Protein AF-W1J5Y5-F1 (afdb_monomer_lite)

Structure (mmCIF, N/CA/C/O backbone):
data_AF-W1J5Y5-F1
#
_entry.id   AF-W1J5Y5-F1
#
loop_
_atom_site.group_PDB
_atom_site.id
_atom_site.type_symbol
_atom_site.label_atom_id
_atom_site.label_alt_id
_atom_site.label_comp_id
_atom_site.label_asym_id
_atom_site.label_entity_id
_atom_site.label_seq_id
_atom_site.pdbx_PDB_ins_code
_atom_site.Cartn_x
_atom_site.Cartn_y
_atom_site.Cartn_z
_atom_site.occupancy
_atom_site.B_iso_or_equiv
_atom_site.auth_seq_id
_atom_site.auth_comp_id
_atom_site.auth_asym_id
_atom_site.auth_atom_id
_atom_site.pdbx_PDB_model_num
ATOM 1 N N . MET A 1 1 ? -7.166 25.741 19.696 1.00 85.56 1 MET A N 1
ATOM 2 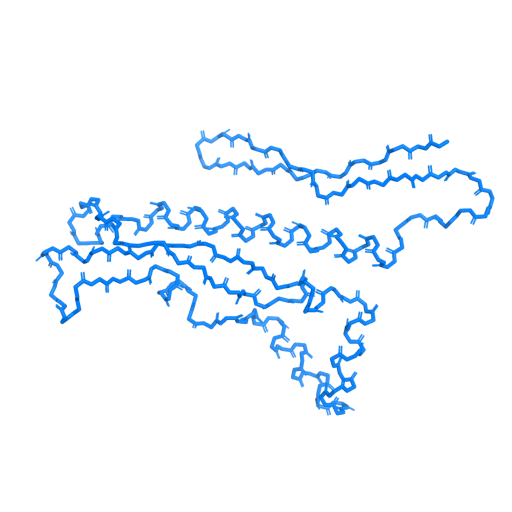C CA . MET A 1 1 ? -7.218 24.801 18.554 1.00 85.56 1 MET A CA 1
ATOM 3 C C . MET A 1 1 ? -5.822 24.662 17.962 1.00 85.56 1 MET A C 1
ATOM 5 O O . MET A 1 1 ? -5.170 25.674 17.741 1.00 85.56 1 MET A O 1
ATOM 9 N N . MET A 1 2 ? -5.352 23.436 17.762 1.00 91.44 2 MET A N 1
ATOM 10 C CA . MET A 1 2 ? -4.026 23.087 17.259 1.00 91.44 2 MET A CA 1
ATOM 11 C C . MET A 1 2 ? -4.173 22.228 16.004 1.00 91.44 2 MET A C 1
ATOM 13 O O . MET A 1 2 ? -4.952 21.276 15.982 1.00 91.44 2 MET A O 1
ATOM 17 N N . LYS A 1 3 ? -3.392 22.547 14.972 1.00 94.69 3 LYS A N 1
ATOM 18 C CA . LYS A 1 3 ? -3.324 21.765 13.739 1.00 94.69 3 LYS A CA 1
ATOM 19 C C . LYS A 1 3 ? -2.133 20.815 13.807 1.00 94.69 3 LYS A C 1
ATOM 21 O O . LYS A 1 3 ? -1.008 21.266 13.997 1.00 94.69 3 LYS A O 1
ATOM 26 N N . ILE A 1 4 ? -2.373 19.525 13.601 1.00 94.94 4 ILE A N 1
ATOM 27 C CA . ILE A 1 4 ? -1.329 18.499 13.504 1.00 94.94 4 ILE A CA 1
ATOM 28 C C . ILE A 1 4 ? -1.279 18.017 12.057 1.00 94.94 4 ILE A C 1
ATOM 30 O O . ILE A 1 4 ? -2.307 17.647 11.490 1.00 94.94 4 ILE A O 1
ATOM 34 N N . VAL A 1 5 ? -0.091 18.017 11.455 1.00 97.31 5 VAL A N 1
ATOM 35 C CA . VAL A 1 5 ? 0.129 17.528 10.090 1.00 97.31 5 VAL A CA 1
ATOM 36 C C . VAL A 1 5 ? 1.143 16.395 10.143 1.00 97.31 5 VAL A C 1
ATOM 38 O O . VAL A 1 5 ? 2.253 16.577 10.630 1.00 97.31 5 VAL A O 1
ATOM 41 N N . MET A 1 6 ? 0.748 15.228 9.650 1.00 97.50 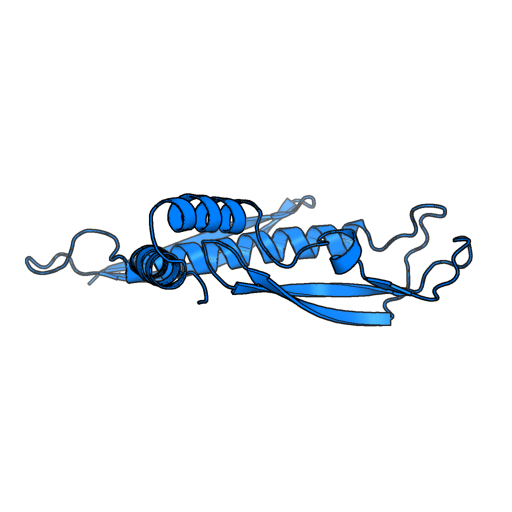6 MET A N 1
ATOM 42 C CA . MET A 1 6 ? 1.603 14.054 9.515 1.00 97.50 6 MET A CA 1
ATOM 43 C C . MET A 1 6 ? 1.990 13.914 8.053 1.00 97.50 6 MET A C 1
ATOM 45 O O . MET A 1 6 ? 1.119 13.883 7.180 1.00 97.50 6 MET A O 1
ATOM 49 N N . THR A 1 7 ? 3.288 13.822 7.786 1.00 97.38 7 THR A N 1
ATOM 50 C CA . THR A 1 7 ? 3.820 13.715 6.428 1.00 97.38 7 THR A CA 1
ATOM 51 C C . THR A 1 7 ? 4.759 12.529 6.300 1.00 97.38 7 THR A C 1
ATOM 53 O O . THR A 1 7 ? 5.535 12.275 7.220 1.00 97.38 7 THR A O 1
ATOM 56 N N . ALA A 1 8 ? 4.736 11.859 5.153 1.00 95.44 8 ALA A N 1
ATOM 57 C CA . ALA A 1 8 ? 5.783 10.928 4.759 1.00 95.44 8 ALA A CA 1
ATOM 58 C C . ALA A 1 8 ? 6.838 11.666 3.933 1.00 95.44 8 ALA A C 1
ATOM 60 O O . ALA A 1 8 ? 6.515 12.558 3.145 1.00 95.44 8 ALA A O 1
ATOM 61 N N . MET A 1 9 ? 8.096 11.280 4.122 1.00 95.75 9 MET A N 1
ATOM 62 C CA . MET A 1 9 ? 9.205 11.671 3.264 1.00 95.75 9 MET A CA 1
ATOM 63 C C . MET A 1 9 ? 9.690 10.419 2.539 1.00 95.75 9 MET A C 1
ATOM 65 O O . MET A 1 9 ? 10.170 9.482 3.173 1.00 95.75 9 MET A O 1
ATOM 69 N N . VAL A 1 10 ? 9.538 10.404 1.220 1.00 91.81 10 VAL A N 1
ATOM 70 C CA . VAL A 1 10 ? 10.031 9.344 0.341 1.00 91.81 10 VAL A CA 1
ATOM 71 C C . VAL A 1 10 ? 11.385 9.784 -0.189 1.00 91.81 10 VAL A C 1
ATOM 73 O O . VAL A 1 10 ? 11.483 10.836 -0.818 1.00 91.81 10 VAL A O 1
ATOM 76 N N . ILE A 1 11 ? 12.420 8.996 0.086 1.00 91.81 11 ILE A N 1
ATOM 77 C CA . ILE A 1 11 ? 13.778 9.213 -0.414 1.00 91.81 11 ILE A CA 1
ATOM 78 C C . ILE A 1 11 ? 14.006 8.190 -1.523 1.00 91.81 11 ILE A C 1
ATOM 80 O O . ILE A 1 11 ? 13.927 6.989 -1.275 1.00 91.81 11 ILE A O 1
ATOM 84 N N . HIS A 1 12 ? 14.233 8.672 -2.739 1.00 85.88 12 HIS A N 1
ATOM 85 C CA . HIS A 1 12 ? 14.491 7.843 -3.913 1.00 85.88 12 HIS A CA 1
ATOM 86 C C . HIS A 1 12 ? 15.991 7.539 -4.031 1.00 85.88 12 HIS A C 1
ATOM 88 O O . HIS A 1 12 ? 16.825 8.235 -3.448 1.00 85.88 12 HIS A O 1
ATOM 94 N N . ASP A 1 13 ? 16.347 6.508 -4.800 1.00 80.94 13 ASP A N 1
ATOM 95 C CA . ASP A 1 13 ? 17.742 6.051 -4.950 1.00 80.94 13 ASP A CA 1
ATOM 96 C C . ASP A 1 13 ? 18.664 7.101 -5.602 1.00 80.94 13 ASP A C 1
ATOM 98 O O . ASP A 1 13 ? 19.880 7.069 -5.422 1.00 80.94 13 ASP A O 1
ATOM 102 N N . ASP A 1 14 ? 18.096 8.055 -6.341 1.00 83.19 14 ASP A N 1
ATOM 103 C CA . ASP A 1 14 ? 18.801 9.197 -6.935 1.00 83.19 14 ASP A CA 1
ATOM 104 C C . ASP A 1 14 ? 19.028 10.357 -5.941 1.00 83.19 14 ASP A C 1
ATOM 106 O O . ASP A 1 14 ? 19.575 11.399 -6.308 1.00 83.19 14 ASP A O 1
ATOM 110 N N . GLY A 1 15 ? 18.613 10.183 -4.682 1.00 85.75 15 GLY A N 1
ATOM 111 C CA . GLY A 1 15 ? 18.672 11.194 -3.631 1.00 85.75 15 GLY A CA 1
ATOM 112 C C . GLY A 1 15 ? 17.554 12.235 -3.704 1.00 85.75 15 GLY A C 1
ATOM 113 O O . GLY A 1 15 ? 17.490 13.108 -2.834 1.00 85.75 15 GLY A O 1
ATOM 114 N N . PHE A 1 16 ? 16.658 12.161 -4.697 1.00 87.62 16 PHE A N 1
ATOM 115 C CA . PHE A 1 16 ? 15.476 13.010 -4.738 1.00 87.62 16 PHE A CA 1
ATOM 116 C C . PHE A 1 16 ? 14.567 12.673 -3.559 1.00 87.62 16 PHE A C 1
ATOM 118 O O . PHE A 1 16 ? 14.370 11.508 -3.207 1.00 87.62 16 PHE A O 1
ATOM 125 N N . THR A 1 17 ? 13.985 13.699 -2.944 1.00 92.31 17 THR A N 1
ATOM 126 C CA . THR A 1 17 ? 13.045 13.522 -1.841 1.00 92.31 17 THR A CA 1
ATOM 127 C C . THR A 1 17 ? 11.692 14.101 -2.204 1.00 92.31 17 THR A C 1
ATOM 129 O O . THR A 1 17 ? 11.573 15.191 -2.759 1.00 92.31 17 THR A O 1
ATOM 132 N N . THR A 1 18 ? 10.642 13.342 -1.915 1.00 91.50 18 THR A N 1
ATOM 133 C CA . THR A 1 18 ? 9.258 13.789 -2.067 1.00 91.50 18 THR A CA 1
ATOM 134 C C . THR A 1 18 ? 8.600 13.787 -0.701 1.00 91.50 18 THR A C 1
ATOM 136 O O . THR A 1 18 ? 8.693 12.805 0.030 1.00 91.50 18 THR A O 1
ATOM 139 N N . GLN A 1 19 ? 7.938 14.885 -0.348 1.00 94.50 19 GLN A N 1
ATOM 140 C CA . GLN A 1 19 ? 7.130 14.962 0.860 1.00 94.50 19 GLN A CA 1
ATOM 141 C C . GLN A 1 19 ? 5.655 14.943 0.483 1.00 94.50 19 GLN A C 1
ATOM 143 O O . GLN A 1 19 ? 5.218 15.665 -0.412 1.00 94.50 19 GLN A O 1
ATOM 148 N N . GLU A 1 20 ? 4.877 14.158 1.210 1.00 94.25 20 GLU A N 1
ATOM 149 C CA . GLU A 1 20 ? 3.434 14.076 1.031 1.00 94.25 20 GLU A CA 1
ATOM 150 C C . GLU A 1 20 ? 2.723 14.057 2.381 1.00 94.25 20 GLU A C 1
ATOM 152 O O . GLU A 1 20 ? 3.241 13.576 3.390 1.00 94.25 20 GLU A O 1
ATOM 157 N N . THR A 1 21 ? 1.528 14.638 2.420 1.00 96.75 21 THR A N 1
ATOM 158 C CA . THR A 1 21 ? 0.731 14.699 3.646 1.00 96.75 21 THR A CA 1
ATOM 159 C C . THR A 1 21 ? -0.116 13.445 3.770 1.00 96.75 21 THR A C 1
ATOM 161 O O . THR A 1 21 ? -1.018 13.230 2.967 1.00 96.75 21 THR A O 1
ATOM 164 N N . LEU A 1 22 ? 0.131 12.663 4.820 1.00 96.81 22 LEU A N 1
ATOM 165 C CA . LEU A 1 22 ? -0.664 11.482 5.142 1.00 96.81 22 LEU A CA 1
ATOM 166 C C . LEU A 1 22 ? -1.946 11.866 5.873 1.00 96.81 22 LEU A C 1
ATOM 168 O O . LEU A 1 22 ? -3.004 11.308 5.617 1.00 96.81 22 LEU A O 1
ATOM 172 N N . LEU A 1 23 ? -1.888 12.812 6.810 1.00 97.12 23 LEU A N 1
ATOM 173 C CA . LEU A 1 23 ? -3.064 13.185 7.590 1.00 97.12 23 LEU A CA 1
ATOM 174 C C . LEU A 1 23 ? -2.930 14.601 8.135 1.00 97.12 23 LEU A C 1
ATOM 176 O O . LEU A 1 23 ? -1.869 15.013 8.591 1.00 97.12 23 LEU A O 1
ATOM 180 N N . THR A 1 24 ? -4.031 15.346 8.110 1.00 96.94 24 THR A N 1
ATOM 181 C CA . THR A 1 24 ? -4.157 16.626 8.811 1.00 96.94 24 THR A CA 1
ATOM 182 C C . THR A 1 24 ? -5.288 16.517 9.816 1.00 96.94 24 THR A C 1
ATOM 184 O O . THR A 1 24 ? -6.406 16.158 9.443 1.00 96.94 24 THR A O 1
ATOM 187 N N . LEU A 1 25 ? -4.991 16.842 11.070 1.00 95.12 25 LEU A N 1
ATOM 188 C CA . LEU A 1 25 ? -5.925 16.820 12.187 1.00 95.12 25 LEU A CA 1
ATOM 189 C C . LEU A 1 25 ? -6.062 18.214 12.786 1.00 95.12 25 LEU A C 1
ATOM 191 O O . LEU A 1 25 ? -5.097 18.979 12.841 1.00 95.12 25 LEU A O 1
ATOM 195 N N . GLN A 1 26 ? -7.264 18.515 13.262 1.00 92.88 26 GLN A N 1
ATOM 196 C CA . GLN A 1 26 ? -7.533 19.650 14.134 1.00 92.88 26 GLN A CA 1
ATOM 197 C C . GLN A 1 26 ? -7.875 19.078 15.503 1.00 92.88 26 GLN A C 1
ATOM 199 O O . GLN A 1 26 ? -8.781 18.257 15.601 1.00 92.88 26 GLN A O 1
ATOM 204 N N . LYS A 1 27 ? -7.122 19.470 16.527 1.00 92.56 27 LYS A N 1
ATOM 205 C CA . LYS A 1 27 ? -7.291 19.007 17.908 1.00 92.56 27 LYS A CA 1
ATOM 206 C C . LYS A 1 27 ? -7.393 20.206 18.840 1.00 92.56 27 LYS A C 1
ATOM 208 O O . LYS A 1 27 ? -6.832 21.271 18.561 1.00 92.56 27 LYS A O 1
ATOM 213 N N . THR A 1 28 ? -8.088 20.065 19.955 1.00 90.44 28 THR A N 1
ATOM 214 C CA . THR A 1 28 ? -8.096 21.065 21.032 1.00 90.44 28 THR A CA 1
ATOM 215 C C . THR A 1 28 ? -7.440 20.479 22.284 1.00 90.44 28 THR A C 1
ATOM 217 O O . THR A 1 28 ? -7.094 19.303 22.326 1.00 90.44 28 THR A O 1
ATOM 220 N N . ALA A 1 29 ? -7.167 21.326 23.273 1.00 86.50 29 ALA A N 1
ATOM 221 C CA . ALA A 1 29 ? -6.718 20.895 24.600 1.00 86.50 29 ALA A CA 1
ATOM 222 C C . ALA A 1 29 ? -7.843 21.107 25.629 1.00 86.50 29 ALA A C 1
ATOM 224 O O . ALA A 1 29 ? -7.585 21.389 26.796 1.00 86.50 29 ALA A O 1
ATOM 225 N N . GLU A 1 30 ? -9.090 21.080 25.156 1.00 89.19 30 GLU A N 1
ATOM 226 C CA . GLU A 1 30 ? -10.277 21.260 25.984 1.00 89.19 30 GLU A CA 1
ATOM 227 C C . GLU A 1 30 ? -10.561 19.979 26.767 1.00 89.19 30 GLU A C 1
ATOM 229 O O . GLU A 1 30 ? -10.177 18.886 26.359 1.00 89.19 30 GLU A O 1
ATOM 234 N N . GLN A 1 31 ? -11.221 20.126 27.912 1.00 80.69 31 GLN A N 1
ATOM 235 C CA . GLN A 1 31 ? -11.369 19.055 28.896 1.00 80.69 31 GLN A CA 1
ATOM 236 C C . GLN A 1 31 ? -12.181 17.851 28.378 1.00 80.69 31 GLN A C 1
ATOM 238 O O . GLN A 1 31 ? -11.986 16.742 28.870 1.00 80.69 31 GLN A O 1
ATOM 243 N N . ASP A 1 32 ? -13.015 18.062 27.354 1.00 84.62 32 ASP A N 1
ATOM 244 C CA . ASP A 1 32 ? -13.852 17.035 26.718 1.00 84.62 32 ASP A CA 1
ATOM 245 C C . ASP A 1 32 ? -13.262 16.477 25.403 1.00 84.62 32 ASP A C 1
ATOM 247 O O . ASP A 1 32 ? -13.850 15.584 24.788 1.00 84.62 32 ASP A O 1
ATOM 251 N N . GLU A 1 33 ? -12.101 16.967 24.951 1.00 86.06 33 GLU A N 1
ATOM 252 C CA . GLU A 1 33 ? -11.447 16.461 23.739 1.00 86.06 33 GLU A CA 1
ATOM 253 C C . GLU A 1 33 ? -10.703 15.148 24.025 1.00 86.06 33 GLU A C 1
ATOM 255 O O . GLU A 1 33 ? -9.913 15.032 24.967 1.00 86.06 33 GLU A O 1
ATOM 260 N N . LEU A 1 34 ? -10.908 14.145 23.167 1.00 85.62 34 LEU A N 1
ATOM 261 C CA . LEU A 1 34 ? -10.210 12.865 23.275 1.00 85.62 34 LEU A CA 1
ATOM 262 C C . LEU A 1 34 ? -8.716 13.029 22.968 1.00 85.62 34 LEU A C 1
ATOM 264 O O . LEU A 1 34 ? -8.319 13.380 21.852 1.00 85.62 34 LEU A O 1
ATOM 268 N N . LEU A 1 35 ? -7.878 12.698 23.951 1.00 91.25 35 LEU A N 1
ATOM 269 C CA . LEU A 1 35 ? -6.429 12.717 23.801 1.00 91.25 35 LEU A CA 1
ATOM 270 C C . LEU A 1 35 ? -5.967 11.663 22.779 1.00 91.25 35 LEU A C 1
ATOM 272 O O . LEU A 1 35 ? -6.208 10.468 22.941 1.00 91.25 35 LEU A O 1
ATOM 276 N N . GLY A 1 36 ? -5.230 12.105 21.757 1.00 91.56 36 GLY A N 1
ATOM 277 C CA . GLY A 1 36 ? -4.612 11.230 20.757 1.00 91.56 36 GLY A CA 1
ATOM 278 C C . GLY A 1 36 ? -5.473 10.985 19.514 1.00 91.56 36 GLY A C 1
ATOM 279 O O . GLY A 1 36 ? -6.292 11.820 19.120 1.00 91.56 36 GLY A O 1
ATOM 280 N N . LEU A 1 37 ? -5.221 9.855 18.845 1.00 94.44 37 LEU A N 1
ATOM 281 C CA . LEU A 1 37 ? -5.941 9.448 17.639 1.00 94.44 37 LEU A CA 1
ATOM 282 C C . LEU A 1 37 ? -7.227 8.706 17.997 1.00 94.44 37 LEU A C 1
ATOM 284 O O . LEU A 1 37 ? -7.210 7.724 18.736 1.00 94.44 37 LEU A O 1
ATOM 288 N N . SER A 1 38 ? -8.330 9.113 17.381 1.00 94.12 38 SER A N 1
ATOM 289 C CA . SER A 1 38 ? -9.513 8.270 17.270 1.00 94.12 38 SER A CA 1
ATOM 290 C C . SER A 1 38 ? -9.245 7.099 16.327 1.00 94.12 38 SER A C 1
ATOM 292 O O . SER A 1 38 ? -8.389 7.153 15.440 1.00 94.12 38 SER A O 1
ATOM 294 N N . LEU A 1 39 ? -10.047 6.045 16.455 1.00 95.12 39 LEU A N 1
ATOM 295 C CA . LEU A 1 39 ? -9.942 4.875 15.589 1.00 95.12 39 LEU A CA 1
ATOM 296 C C . LEU A 1 39 ? -10.117 5.222 14.103 1.00 95.12 39 LEU A C 1
ATOM 298 O O . LEU A 1 39 ? -9.424 4.675 13.250 1.00 95.12 39 LEU A O 1
ATOM 302 N N . ASN A 1 40 ? -11.001 6.171 13.791 1.00 94.44 40 ASN A N 1
ATOM 303 C CA . ASN A 1 40 ? -11.199 6.647 12.425 1.00 94.44 40 ASN A CA 1
ATOM 304 C C . ASN A 1 40 ? -9.974 7.412 11.893 1.00 94.44 40 ASN A C 1
ATOM 306 O O . ASN A 1 40 ? -9.583 7.232 10.742 1.00 94.44 40 ASN A O 1
ATOM 310 N N . GLU A 1 41 ? -9.340 8.246 12.721 1.00 95.88 41 GLU A N 1
ATOM 311 C CA . GLU A 1 41 ? -8.108 8.945 12.336 1.00 95.88 41 GLU A CA 1
ATOM 312 C C . GLU A 1 41 ? -6.954 7.959 12.115 1.00 95.88 41 GLU A C 1
ATOM 314 O O . GLU A 1 41 ? -6.251 8.075 11.113 1.00 95.88 41 GLU A O 1
ATOM 319 N N . SER A 1 42 ? -6.813 6.943 12.974 1.00 96.00 42 SER A N 1
ATOM 320 C CA . SER A 1 42 ? -5.825 5.867 12.805 1.00 96.00 42 SER A CA 1
ATOM 321 C C . SER A 1 42 ? -6.043 5.078 11.514 1.00 96.00 42 SER A C 1
ATOM 323 O O . SER A 1 42 ? -5.095 4.838 10.771 1.00 96.00 42 SER A O 1
ATOM 325 N N . LYS A 1 43 ? -7.293 4.722 11.196 1.00 97.12 43 LYS A N 1
ATOM 326 C CA . LYS A 1 43 ? -7.655 4.048 9.939 1.00 97.12 43 LYS A CA 1
ATOM 327 C C . LYS A 1 43 ? -7.262 4.868 8.713 1.00 97.12 43 LYS A C 1
ATOM 329 O O . LYS A 1 43 ? -6.627 4.341 7.805 1.00 97.12 43 LYS A O 1
ATOM 334 N N . ARG A 1 44 ? -7.579 6.167 8.712 1.00 96.75 44 ARG A N 1
ATOM 335 C CA . ARG A 1 44 ? -7.194 7.087 7.629 1.00 96.75 44 ARG A CA 1
ATOM 336 C C . ARG A 1 44 ? -5.679 7.212 7.499 1.00 96.75 44 ARG A C 1
ATOM 338 O O . ARG A 1 44 ? -5.169 7.174 6.385 1.00 96.75 44 ARG A O 1
ATOM 345 N N . LEU A 1 45 ? -4.966 7.330 8.623 1.00 97.12 45 LEU A N 1
ATOM 346 C CA . LEU A 1 45 ? -3.506 7.399 8.631 1.00 97.12 45 LEU A CA 1
ATOM 347 C C . LEU A 1 45 ? -2.885 6.147 8.006 1.00 97.12 45 LEU A C 1
ATOM 349 O O . LEU A 1 45 ? -2.050 6.264 7.115 1.00 97.12 45 LEU A O 1
ATOM 353 N N . LEU A 1 46 ? -3.312 4.963 8.456 1.00 97.62 46 LEU A N 1
ATOM 354 C CA . LEU A 1 46 ? -2.806 3.682 7.962 1.00 97.62 46 LEU A CA 1
ATOM 355 C C . LEU A 1 46 ? -3.112 3.490 6.474 1.00 97.62 46 LEU A C 1
ATOM 357 O O . LEU A 1 46 ? -2.241 3.044 5.735 1.00 97.62 46 LEU A O 1
ATOM 361 N N . ASN A 1 47 ? -4.305 3.879 6.020 1.00 97.56 47 ASN A N 1
ATOM 362 C CA . ASN A 1 47 ? -4.673 3.799 4.609 1.00 97.56 47 ASN A CA 1
ATOM 363 C C . ASN A 1 47 ? -3.804 4.690 3.720 1.00 97.56 47 ASN A C 1
ATOM 365 O O . ASN A 1 47 ? -3.239 4.213 2.735 1.00 97.56 47 ASN A O 1
ATOM 369 N N . HIS A 1 48 ? -3.618 5.955 4.096 1.00 96.88 48 HIS A N 1
ATOM 370 C CA . HIS A 1 48 ? -2.768 6.858 3.326 1.00 96.88 48 HIS A CA 1
ATOM 371 C C . HIS A 1 48 ? -1.290 6.451 3.376 1.00 96.88 48 HIS A C 1
ATOM 373 O O . HIS A 1 48 ? -0.607 6.526 2.357 1.00 96.88 48 HIS A O 1
ATOM 379 N N . ALA A 1 49 ? -0.801 5.957 4.517 1.00 97.06 49 ALA A N 1
ATOM 380 C CA . ALA A 1 49 ? 0.548 5.405 4.613 1.00 97.06 49 ALA A CA 1
ATOM 381 C C . ALA A 1 49 ? 0.725 4.188 3.687 1.00 97.06 49 ALA A C 1
ATOM 383 O O . ALA A 1 49 ? 1.712 4.093 2.962 1.00 97.06 49 ALA A O 1
ATOM 384 N N . GLN A 1 50 ? -0.252 3.281 3.652 1.00 97.44 50 GLN A N 1
ATOM 385 C CA . GLN A 1 50 ? -0.208 2.111 2.780 1.00 97.44 50 GLN A CA 1
ATOM 386 C C . GLN A 1 50 ? -0.228 2.500 1.295 1.00 97.44 50 GLN A C 1
ATOM 388 O O . GLN A 1 50 ? 0.527 1.938 0.498 1.00 97.44 50 GLN A O 1
ATOM 393 N N . LEU A 1 51 ? -1.065 3.477 0.928 1.00 96.38 51 LEU A N 1
ATOM 394 C CA . LEU A 1 51 ? -1.123 4.044 -0.418 1.00 96.38 51 LEU A CA 1
ATOM 395 C C . LEU A 1 51 ? 0.243 4.598 -0.843 1.00 96.38 51 LEU A C 1
ATOM 397 O O . LEU A 1 51 ? 0.743 4.219 -1.901 1.00 96.38 51 LEU A O 1
ATOM 401 N N . SER A 1 52 ? 0.851 5.430 0.004 1.00 95.56 52 SER A N 1
ATOM 402 C CA . SER A 1 52 ? 2.175 6.029 -0.199 1.00 95.56 52 SER A CA 1
ATOM 403 C C . SER A 1 52 ? 3.261 4.999 -0.499 1.00 95.56 52 SER A C 1
ATOM 405 O O . SER A 1 52 ? 3.977 5.077 -1.506 1.00 95.56 52 SER A O 1
ATOM 407 N N . ILE A 1 53 ? 3.350 3.989 0.370 1.00 95.81 53 ILE A N 1
ATOM 408 C CA . ILE A 1 53 ? 4.378 2.953 0.306 1.00 95.81 53 ILE A CA 1
ATOM 409 C C . ILE A 1 53 ? 4.218 2.155 -0.985 1.00 95.81 53 ILE A C 1
ATOM 411 O O . ILE A 1 53 ? 5.177 2.001 -1.743 1.00 95.81 53 ILE A O 1
ATOM 415 N N . ILE A 1 54 ? 2.999 1.690 -1.274 1.00 96.31 54 ILE A N 1
ATOM 416 C CA . ILE A 1 54 ? 2.731 0.891 -2.471 1.00 96.31 54 ILE A CA 1
ATOM 417 C C . ILE A 1 54 ? 2.973 1.701 -3.741 1.00 96.31 54 ILE A C 1
ATOM 419 O O . ILE A 1 54 ? 3.559 1.170 -4.684 1.00 96.31 54 ILE A O 1
ATOM 423 N N . GLN A 1 55 ? 2.545 2.965 -3.800 1.00 93.94 55 GLN A N 1
ATOM 424 C CA . GLN A 1 55 ? 2.779 3.811 -4.972 1.00 93.94 55 GLN A CA 1
ATOM 425 C C . GLN A 1 55 ? 4.273 3.992 -5.234 1.00 93.94 55 GLN A C 1
ATOM 427 O O . GLN A 1 55 ? 4.714 3.792 -6.368 1.00 93.94 55 GLN A O 1
ATOM 432 N N . SER A 1 56 ? 5.048 4.272 -4.185 1.00 92.81 56 SER A N 1
ATOM 433 C CA . SER A 1 56 ? 6.501 4.432 -4.271 1.00 92.81 56 SER A CA 1
ATOM 434 C C . SER A 1 56 ? 7.186 3.148 -4.757 1.00 92.81 56 SER A C 1
ATOM 436 O O . SER A 1 56 ? 7.933 3.173 -5.736 1.00 92.81 56 SER A O 1
ATOM 438 N N . GLN A 1 57 ? 6.861 1.999 -4.151 1.00 94.31 57 GLN A N 1
ATOM 439 C CA . GLN A 1 57 ? 7.393 0.690 -4.556 1.00 94.31 57 GLN A CA 1
ATOM 440 C C . GLN A 1 57 ? 7.030 0.340 -6.001 1.00 94.31 57 GLN A C 1
ATOM 442 O O . GLN A 1 57 ? 7.867 -0.122 -6.776 1.00 94.31 57 GLN A O 1
ATOM 447 N N . THR A 1 58 ? 5.778 0.586 -6.380 1.00 95.19 58 THR A N 1
ATOM 448 C CA . THR A 1 58 ? 5.282 0.293 -7.724 1.00 95.19 58 THR A CA 1
ATOM 449 C C . THR A 1 58 ? 5.991 1.148 -8.762 1.00 95.19 58 THR A C 1
ATOM 451 O O . THR A 1 58 ? 6.424 0.628 -9.789 1.00 95.19 58 THR A O 1
ATOM 454 N N . GLN A 1 59 ? 6.136 2.450 -8.508 1.00 92.31 59 GLN A N 1
ATOM 455 C CA . GLN A 1 59 ? 6.841 3.356 -9.406 1.00 92.31 59 GLN A CA 1
ATOM 456 C C . GLN A 1 59 ? 8.292 2.910 -9.610 1.00 92.31 59 GLN A C 1
ATOM 458 O O . GLN A 1 59 ? 8.722 2.783 -10.760 1.00 92.31 59 GLN A O 1
ATOM 463 N N . ALA A 1 60 ? 9.007 2.606 -8.524 1.00 92.44 60 ALA A N 1
ATOM 464 C CA . ALA A 1 60 ? 10.377 2.104 -8.585 1.00 92.44 60 ALA A CA 1
ATOM 465 C C . ALA A 1 60 ? 10.464 0.803 -9.403 1.00 92.44 60 ALA A C 1
ATOM 467 O O . ALA A 1 60 ? 11.294 0.684 -10.309 1.00 92.44 60 ALA A O 1
ATOM 468 N N . TYR A 1 61 ? 9.552 -0.146 -9.171 1.00 94.69 61 TYR A N 1
ATOM 469 C CA . TYR A 1 61 ? 9.512 -1.399 -9.924 1.00 94.69 61 TYR A CA 1
ATOM 470 C C . TYR A 1 61 ? 9.258 -1.167 -11.422 1.00 94.69 61 TYR A C 1
ATOM 472 O O . TYR A 1 61 ? 9.990 -1.685 -12.266 1.00 94.69 61 TYR A O 1
ATOM 480 N N . MET A 1 62 ? 8.256 -0.351 -11.779 1.00 94.50 62 MET A N 1
ATOM 481 C CA . MET A 1 62 ? 7.923 -0.072 -13.183 1.00 94.50 62 MET A CA 1
ATOM 482 C C . MET A 1 62 ? 9.081 0.589 -13.940 1.00 94.50 62 MET A C 1
ATOM 484 O O . MET A 1 62 ? 9.249 0.347 -15.137 1.00 94.50 62 MET A O 1
ATOM 488 N N . GLN A 1 63 ? 9.857 1.443 -13.268 1.00 90.75 63 GLN A N 1
ATOM 489 C CA . GLN A 1 63 ? 11.004 2.121 -13.867 1.00 90.75 63 GLN A CA 1
ATOM 490 C C . GLN A 1 63 ? 12.183 1.165 -14.072 1.00 90.75 63 GLN A C 1
ATOM 492 O O . GLN A 1 63 ? 12.704 1.079 -15.186 1.00 90.75 63 GLN A O 1
ATOM 497 N N . THR A 1 64 ? 12.549 0.414 -13.032 1.00 91.81 64 THR A N 1
ATOM 498 C CA . THR A 1 64 ? 13.697 -0.511 -13.037 1.00 91.81 64 THR A CA 1
ATOM 499 C C . THR A 1 64 ? 13.497 -1.704 -13.973 1.00 91.81 64 THR A C 1
ATOM 501 O O . THR A 1 64 ? 14.448 -2.174 -14.587 1.00 91.81 64 THR A O 1
ATOM 504 N N . HIS A 1 65 ? 12.255 -2.157 -14.168 1.00 94.44 65 HIS A N 1
ATOM 505 C CA . HIS A 1 65 ? 11.944 -3.334 -14.987 1.00 94.44 65 HIS A CA 1
ATOM 506 C C . HIS A 1 65 ? 11.508 -2.987 -16.419 1.00 94.44 65 HIS A C 1
ATOM 508 O O . HIS A 1 65 ? 10.970 -3.833 -17.139 1.00 94.44 65 HIS A O 1
ATOM 514 N N . ARG A 1 66 ? 11.717 -1.748 -16.885 1.00 94.00 66 ARG A N 1
ATOM 515 C CA . ARG A 1 66 ? 11.311 -1.347 -18.245 1.00 94.00 66 ARG A CA 1
ATOM 516 C C . ARG A 1 66 ? 12.215 -1.922 -19.340 1.00 94.00 66 ARG A C 1
ATOM 518 O O . ARG A 1 66 ? 11.770 -2.106 -20.475 1.00 94.00 66 ARG A O 1
ATOM 525 N N . GLU A 1 67 ? 13.469 -2.206 -19.031 1.00 95.19 67 GLU A N 1
ATOM 526 C CA . GLU A 1 67 ? 14.433 -2.747 -19.990 1.00 95.19 67 GLU A CA 1
ATOM 527 C C . GLU A 1 67 ? 14.222 -4.243 -20.234 1.00 95.19 67 GLU A C 1
ATOM 529 O O . GLU A 1 67 ? 13.628 -4.956 -19.424 1.00 95.19 67 GLU A O 1
ATOM 534 N N . CYS A 1 68 ? 14.649 -4.722 -21.402 1.00 93.12 68 CYS A N 1
ATOM 535 C CA . CYS A 1 68 ? 14.681 -6.151 -21.678 1.00 93.12 68 CYS A CA 1
ATOM 536 C C . CYS A 1 68 ? 15.796 -6.810 -20.857 1.00 93.12 68 CYS A C 1
ATOM 538 O O . CYS A 1 68 ? 16.939 -6.370 -20.910 1.00 93.12 68 CYS A O 1
ATOM 540 N N . THR A 1 69 ? 15.498 -7.913 -20.177 1.00 91.12 69 THR A N 1
ATOM 541 C CA . THR A 1 69 ? 16.475 -8.653 -19.362 1.00 91.1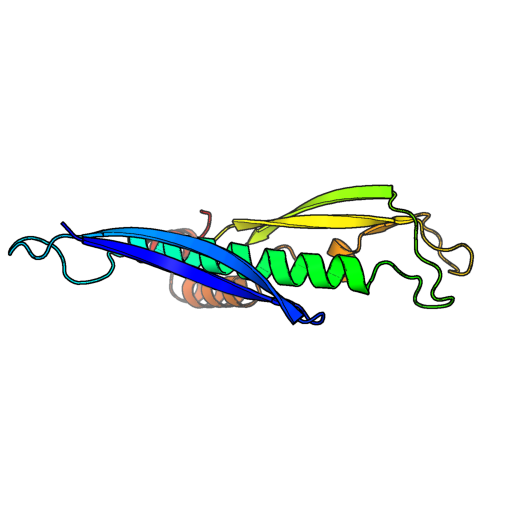2 69 THR A CA 1
ATOM 542 C C . THR A 1 69 ? 17.582 -9.332 -20.178 1.00 91.12 69 THR A C 1
ATOM 544 O O . THR A 1 69 ? 18.573 -9.760 -19.598 1.00 91.12 69 THR A O 1
ATOM 547 N N . HIS A 1 70 ? 17.433 -9.445 -21.505 1.00 91.56 70 HIS A N 1
ATOM 548 C CA . HIS A 1 70 ? 18.413 -10.101 -22.380 1.00 91.56 70 HIS A CA 1
ATOM 549 C C . HIS A 1 70 ? 19.358 -9.131 -23.088 1.00 91.56 70 HIS A C 1
ATOM 551 O O . HIS A 1 70 ? 20.549 -9.400 -23.195 1.00 91.56 70 HIS A O 1
ATOM 557 N N . CYS A 1 71 ? 18.826 -8.037 -23.638 1.00 93.94 71 CYS A N 1
ATOM 558 C CA . CYS A 1 71 ? 19.608 -7.088 -24.438 1.00 93.94 71 CYS A CA 1
ATOM 559 C C . CYS A 1 71 ? 19.663 -5.681 -23.837 1.00 93.94 71 CYS A C 1
ATOM 561 O O . CYS A 1 71 ? 20.232 -4.790 -24.462 1.00 93.94 71 CYS A O 1
ATOM 563 N N . HIS A 1 72 ? 19.025 -5.461 -22.682 1.00 94.00 72 HIS A N 1
ATOM 564 C CA . HIS A 1 72 ? 18.948 -4.179 -21.968 1.00 94.00 72 HIS A CA 1
ATOM 565 C C . HIS A 1 72 ? 18.344 -3.016 -22.771 1.00 94.00 72 HIS A C 1
ATOM 567 O O . HIS A 1 72 ? 18.306 -1.878 -22.315 1.00 94.00 72 HIS A O 1
ATOM 573 N N . GLN A 1 73 ? 17.780 -3.279 -23.955 1.00 94.38 73 GLN A N 1
ATOM 574 C CA . GLN A 1 73 ? 17.056 -2.255 -24.697 1.00 94.38 73 GLN A CA 1
ATOM 575 C C . GLN A 1 73 ? 15.763 -1.882 -23.972 1.00 94.38 73 GLN A C 1
ATOM 577 O O . GLN A 1 73 ? 14.995 -2.742 -23.522 1.00 94.38 73 GLN A O 1
ATOM 582 N N . ARG A 1 74 ? 15.492 -0.577 -23.904 1.00 94.94 74 ARG A N 1
ATOM 583 C CA . ARG A 1 74 ? 14.285 -0.037 -23.279 1.00 94.94 74 ARG A CA 1
ATOM 584 C C . ARG A 1 74 ? 13.039 -0.463 -24.055 1.00 94.94 74 ARG A C 1
ATOM 586 O O . ARG A 1 74 ? 12.886 -0.126 -25.229 1.00 94.94 74 ARG A O 1
ATOM 593 N N . ARG A 1 75 ? 12.117 -1.172 -23.395 1.00 95.62 75 ARG A N 1
ATOM 594 C CA . ARG A 1 75 ? 10.885 -1.656 -24.033 1.00 95.62 75 ARG A CA 1
ATOM 595 C C . ARG A 1 75 ? 9.858 -0.533 -24.200 1.00 95.62 75 ARG A C 1
ATOM 597 O O . ARG A 1 75 ? 9.719 0.364 -23.354 1.00 95.62 75 ARG A O 1
ATOM 604 N N . GLN A 1 76 ? 9.120 -0.600 -25.306 1.00 95.62 76 GLN A N 1
ATOM 605 C CA . GLN A 1 76 ? 8.021 0.316 -25.606 1.00 95.62 76 GLN A CA 1
ATOM 606 C C . GLN A 1 76 ? 6.809 0.006 -24.726 1.00 95.62 76 GLN A C 1
ATOM 608 O O . GLN A 1 76 ? 6.486 -1.160 -24.488 1.00 95.62 76 GLN A O 1
ATOM 613 N N . ILE A 1 77 ? 6.133 1.054 -24.255 1.00 96.94 77 ILE A N 1
ATOM 614 C CA . ILE A 1 77 ? 4.903 0.914 -23.470 1.00 96.94 77 ILE A CA 1
ATOM 615 C C . ILE A 1 77 ? 3.761 0.627 -24.444 1.00 96.94 77 ILE A C 1
ATOM 617 O O . ILE A 1 77 ? 3.556 1.371 -25.400 1.00 96.94 77 ILE A O 1
ATOM 621 N N . LYS A 1 78 ? 3.039 -0.467 -24.207 1.00 96.69 78 LYS A N 1
ATOM 622 C CA . LYS A 1 78 ? 1.837 -0.836 -24.954 1.00 96.69 78 LYS A CA 1
ATOM 623 C C . LYS A 1 78 ? 0.604 -0.155 -24.374 1.00 96.69 78 LYS A C 1
ATOM 625 O O . LYS A 1 78 ? -0.165 0.439 -25.119 1.00 96.69 78 LYS A O 1
ATOM 630 N N . ASP A 1 79 ? 0.415 -0.277 -23.065 1.00 96.81 79 ASP A N 1
ATOM 631 C CA . ASP A 1 79 ? -0.699 0.327 -22.343 1.00 96.81 79 ASP A CA 1
ATOM 632 C C . ASP A 1 79 ? -0.336 0.562 -20.867 1.00 96.81 79 ASP A C 1
ATOM 634 O O . ASP A 1 79 ? 0.707 0.117 -20.370 1.00 96.81 79 ASP A O 1
ATOM 638 N N . HIS A 1 80 ? -1.202 1.318 -20.196 1.00 95.62 80 HIS A N 1
ATOM 639 C CA . HIS A 1 80 ? -1.205 1.471 -18.749 1.00 95.62 80 HIS A CA 1
ATOM 640 C C . HIS A 1 80 ? -2.388 0.687 -18.192 1.00 95.62 80 HIS A C 1
ATOM 642 O O . HIS A 1 80 ? -3.474 0.683 -18.770 1.00 95.62 80 HIS A O 1
ATOM 648 N N . GLN A 1 81 ? -2.180 0.061 -17.044 1.00 93.50 81 GLN A N 1
ATOM 649 C CA . GLN A 1 81 ? -3.164 -0.776 -16.371 1.00 93.50 81 GLN A CA 1
ATOM 650 C C . GLN A 1 81 ? -3.269 -0.368 -14.904 1.00 93.50 81 GLN A C 1
ATOM 652 O O . GLN A 1 81 ? -2.286 0.070 -14.302 1.00 93.50 81 GLN A O 1
ATOM 657 N N . THR A 1 82 ? -4.449 -0.566 -14.327 1.00 95.06 82 THR A N 1
ATOM 658 C CA . THR A 1 82 ? -4.695 -0.363 -12.899 1.00 95.06 82 THR A CA 1
ATOM 659 C C . THR A 1 82 ? -5.269 -1.643 -12.307 1.00 95.06 82 THR A C 1
ATOM 661 O O . THR A 1 82 ? -6.195 -2.223 -12.873 1.00 95.06 82 THR A O 1
ATOM 664 N N . ARG A 1 83 ? -4.727 -2.088 -11.172 1.00 94.56 83 ARG A N 1
ATOM 665 C CA . ARG A 1 83 ? -5.255 -3.203 -10.369 1.00 94.56 83 ARG A CA 1
ATOM 666 C C . ARG A 1 83 ? -5.558 -2.709 -8.960 1.00 94.56 83 ARG A C 1
ATOM 668 O O . ARG A 1 83 ? -4.867 -1.829 -8.466 1.00 94.56 83 ARG A O 1
ATOM 675 N N . HIS A 1 84 ? -6.565 -3.285 -8.318 1.00 96.50 84 HIS A N 1
ATOM 676 C CA . HIS A 1 84 ? -6.841 -3.034 -6.906 1.00 96.50 84 HIS A CA 1
ATOM 677 C C . HIS A 1 84 ? -6.135 -4.098 -6.072 1.00 96.50 84 HIS A C 1
ATOM 679 O O . HIS A 1 84 ? -6.345 -5.291 -6.295 1.00 96.50 84 HIS A O 1
ATOM 685 N N . TYR A 1 85 ? -5.275 -3.662 -5.156 1.00 97.25 85 TYR A N 1
ATOM 686 C CA . TYR A 1 85 ? -4.540 -4.537 -4.257 1.00 97.25 85 TYR A CA 1
ATOM 687 C C . TYR A 1 85 ? -5.100 -4.429 -2.846 1.00 97.25 85 TYR A C 1
ATOM 689 O O . TYR A 1 85 ? -5.102 -3.359 -2.240 1.00 97.25 85 TYR A O 1
ATOM 697 N N . HIS A 1 86 ? -5.607 -5.546 -2.342 1.00 96.81 86 HIS A N 1
ATOM 698 C CA . HIS A 1 86 ? -6.309 -5.616 -1.072 1.00 96.81 86 HIS A CA 1
ATOM 699 C C . HIS A 1 86 ? -5.315 -5.853 0.061 1.00 96.81 86 HIS A C 1
ATOM 701 O O . HIS A 1 86 ? -4.570 -6.832 0.051 1.00 96.81 86 HIS A O 1
ATOM 707 N N . THR A 1 87 ? -5.312 -4.968 1.050 1.00 97.19 87 THR A N 1
ATOM 708 C CA . THR A 1 87 ? -4.420 -5.028 2.212 1.00 97.19 87 THR A CA 1
ATOM 709 C C . THR A 1 87 ? -5.227 -4.899 3.504 1.00 97.19 87 THR A C 1
ATOM 711 O O . THR A 1 87 ? -6.390 -4.492 3.480 1.00 97.19 87 THR A O 1
ATOM 714 N N . LEU A 1 88 ? -4.601 -5.180 4.653 1.00 96.31 88 LEU A N 1
ATOM 715 C CA . LEU A 1 88 ? -5.196 -4.868 5.961 1.00 96.31 88 LEU A CA 1
ATOM 716 C C . LEU A 1 88 ? -5.444 -3.366 6.149 1.00 96.31 88 LEU A C 1
ATOM 718 O O . LEU A 1 88 ? -6.245 -2.971 6.992 1.00 96.31 88 LEU A O 1
ATOM 722 N N . PHE A 1 89 ? -4.767 -2.534 5.361 1.00 97.25 89 PHE A N 1
ATOM 723 C CA . PHE A 1 89 ? -4.799 -1.089 5.478 1.00 97.25 89 PHE A CA 1
ATOM 724 C C . PHE A 1 89 ? -5.548 -0.414 4.318 1.00 97.25 89 PHE A C 1
ATOM 726 O O . PHE A 1 89 ? -5.446 0.793 4.155 1.00 97.25 89 PHE A O 1
ATOM 733 N N . GLY A 1 90 ? -6.338 -1.155 3.537 1.00 96.50 90 GLY A N 1
ATOM 734 C CA . GLY A 1 90 ? -7.164 -0.594 2.464 1.00 96.50 90 GLY A CA 1
ATOM 735 C C . GLY A 1 90 ? -7.016 -1.288 1.123 1.00 96.50 90 GLY A C 1
ATOM 736 O O . GLY A 1 90 ? -6.176 -2.179 0.943 1.00 96.50 90 GLY A O 1
ATOM 737 N N . VAL A 1 91 ? -7.852 -0.863 0.180 1.00 97.31 91 VAL A N 1
ATOM 738 C CA . VAL A 1 91 ? -7.836 -1.301 -1.217 1.00 97.31 91 VAL A CA 1
ATOM 739 C C . VAL A 1 91 ? -7.075 -0.274 -2.038 1.00 97.31 91 VAL A C 1
ATOM 741 O O . VAL A 1 91 ? -7.573 0.798 -2.372 1.00 97.31 91 VAL A O 1
ATOM 744 N N . ILE A 1 92 ? -5.837 -0.611 -2.378 1.00 97.19 92 ILE A N 1
ATOM 745 C CA . ILE A 1 92 ? -4.905 0.338 -2.971 1.00 97.19 92 ILE A CA 1
ATOM 746 C C . ILE A 1 92 ? -4.911 0.204 -4.499 1.00 97.19 92 ILE A C 1
ATOM 748 O O . ILE A 1 92 ? -4.612 -0.880 -5.013 1.00 97.19 92 ILE A O 1
ATOM 752 N N . PRO A 1 93 ? -5.227 1.270 -5.260 1.00 96.12 93 PRO A N 1
ATOM 753 C CA . PRO A 1 93 ? -5.109 1.250 -6.710 1.00 96.12 93 PRO A CA 1
ATOM 754 C C . PRO A 1 93 ? -3.633 1.307 -7.120 1.00 96.12 93 PRO A C 1
ATOM 756 O O . PRO A 1 93 ? -2.937 2.302 -6.911 1.00 96.12 93 PRO A O 1
ATOM 759 N N . ILE A 1 94 ? -3.165 0.239 -7.756 1.00 96.06 94 ILE A N 1
ATOM 760 C CA . ILE A 1 94 ? -1.803 0.093 -8.260 1.00 96.06 94 ILE A CA 1
ATOM 761 C C . ILE A 1 94 ? -1.797 0.340 -9.764 1.00 96.06 94 ILE A C 1
ATOM 763 O O . ILE A 1 94 ? -2.402 -0.414 -10.530 1.00 96.06 94 ILE A O 1
ATOM 767 N N . LYS A 1 95 ? -1.080 1.381 -10.191 1.00 94.69 95 LYS A N 1
ATOM 768 C CA . LYS A 1 95 ? -0.831 1.672 -11.607 1.00 94.69 95 LYS A CA 1
ATOM 769 C C . LYS A 1 95 ? 0.385 0.902 -12.087 1.00 94.69 95 LYS A C 1
ATOM 771 O O . LYS A 1 95 ? 1.403 0.873 -11.413 1.00 94.69 95 LYS A O 1
ATOM 776 N N . GLY A 1 96 ? 0.344 0.364 -13.292 1.00 95.19 96 GLY A N 1
ATOM 777 C CA . GLY A 1 96 ? 1.540 -0.219 -13.872 1.00 95.19 96 GLY A CA 1
ATOM 778 C C . GLY A 1 96 ? 1.499 -0.314 -15.376 1.00 95.19 96 GLY A C 1
ATOM 779 O O . GLY A 1 96 ? 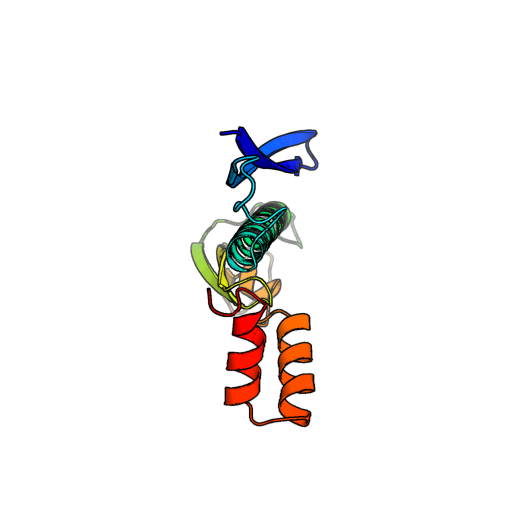0.576 0.171 -16.030 1.00 95.19 96 GLY A O 1
ATOM 780 N N . LEU A 1 97 ? 2.550 -0.917 -15.916 1.00 96.69 97 LEU A N 1
ATOM 781 C CA . LEU A 1 97 ? 2.843 -0.866 -17.338 1.00 96.69 97 LEU A CA 1
ATOM 782 C C . LEU A 1 97 ? 2.659 -2.229 -17.984 1.00 96.69 97 LEU A C 1
ATOM 784 O O . LEU A 1 97 ? 3.102 -3.254 -17.454 1.00 96.69 97 LEU A O 1
ATOM 788 N N . ARG A 1 98 ? 2.075 -2.219 -19.179 1.00 96.81 98 ARG A N 1
ATOM 789 C CA . ARG A 1 98 ? 2.233 -3.307 -20.131 1.00 96.81 98 ARG A CA 1
ATOM 790 C C . ARG A 1 98 ? 3.243 -2.891 -21.179 1.00 96.81 98 ARG A C 1
ATOM 792 O O . ARG A 1 98 ? 3.127 -1.829 -21.785 1.00 96.81 98 ARG A O 1
ATOM 799 N N . LEU A 1 99 ? 4.229 -3.740 -21.413 1.00 96.94 99 LEU A N 1
ATOM 800 C CA . LEU A 1 99 ? 5.321 -3.487 -22.340 1.00 96.94 99 LEU A CA 1
ATOM 801 C C . LEU A 1 99 ? 5.202 -4.409 -23.547 1.00 96.94 99 LEU A C 1
ATOM 803 O O . LEU A 1 99 ? 4.752 -5.551 -23.427 1.00 96.94 99 LEU A O 1
ATOM 807 N N . TYR A 1 100 ? 5.617 -3.933 -24.715 1.00 96.38 100 TYR A N 1
ATOM 808 C CA . TYR A 1 100 ? 5.912 -4.833 -25.824 1.00 96.38 100 TYR A CA 1
ATOM 809 C C . TYR A 1 100 ? 7.128 -5.690 -25.465 1.00 96.38 100 TYR A C 1
ATOM 811 O O . TYR A 1 100 ? 8.093 -5.190 -24.882 1.00 96.38 100 TYR A O 1
ATOM 819 N N . ARG A 1 101 ? 7.073 -6.984 -25.794 1.00 94.38 101 ARG A N 1
ATOM 820 C CA . ARG A 1 101 ? 8.239 -7.861 -25.638 1.00 94.38 101 ARG A CA 1
ATOM 821 C C . ARG A 1 101 ? 9.311 -7.468 -26.648 1.00 94.38 101 ARG A C 1
ATOM 823 O O . ARG A 1 101 ? 8.985 -7.023 -27.749 1.00 94.38 101 ARG A O 1
ATOM 830 N N . CYS A 1 102 ? 10.577 -7.596 -26.266 1.00 93.62 102 CYS A N 1
ATOM 831 C CA . CYS A 1 102 ? 11.670 -7.312 -27.188 1.00 93.62 102 CYS A CA 1
ATOM 832 C C . CYS A 1 102 ? 11.754 -8.391 -28.278 1.00 93.62 102 CYS A C 1
ATOM 834 O O . CYS A 1 102 ? 11.465 -9.556 -28.020 1.00 93.62 102 CYS A O 1
ATOM 836 N N . ASN A 1 103 ? 12.226 -8.034 -29.473 1.00 90.88 103 ASN A N 1
ATOM 837 C CA . ASN A 1 103 ? 12.431 -8.991 -30.568 1.00 90.88 103 ASN A CA 1
ATOM 838 C C . ASN A 1 103 ? 13.493 -10.060 -30.248 1.00 90.88 103 ASN A C 1
ATOM 840 O O . ASN A 1 103 ? 13.538 -11.090 -30.914 1.00 90.88 103 ASN A O 1
ATOM 844 N N . CYS A 1 104 ? 14.356 -9.824 -29.252 1.00 92.12 104 CYS A N 1
ATOM 845 C CA . CYS A 1 104 ? 15.324 -10.817 -28.783 1.00 92.12 104 CYS A CA 1
ATOM 846 C C . CYS A 1 104 ? 14.702 -11.880 -27.856 1.00 92.12 104 CYS A C 1
ATOM 848 O O . CYS A 1 104 ? 15.312 -12.926 -27.639 1.00 92.12 104 CYS A O 1
ATOM 850 N N . GLU A 1 105 ? 13.498 -11.642 -27.321 1.00 87.81 105 GLU A N 1
ATOM 851 C CA . GLU A 1 105 ? 12.777 -12.609 -26.496 1.00 87.81 105 GLU A CA 1
ATOM 852 C C . GLU A 1 105 ? 12.120 -13.662 -27.400 1.00 87.81 105 GLU A C 1
ATOM 854 O O . GLU A 1 105 ? 11.269 -13.346 -28.232 1.00 87.81 105 GLU A O 1
ATOM 859 N N . ARG A 1 106 ? 12.451 -14.944 -27.211 1.00 84.56 106 ARG A N 1
ATOM 860 C CA . ARG A 1 106 ? 11.681 -16.039 -27.823 1.00 84.56 106 ARG A CA 1
ATOM 861 C C . ARG A 1 106 ? 10.408 -16.265 -27.011 1.00 84.56 106 ARG A C 1
ATOM 863 O O . ARG A 1 106 ? 10.434 -16.964 -26.003 1.00 84.56 106 ARG A O 1
ATOM 870 N N . ASN A 1 107 ? 9.299 -15.652 -27.422 1.00 82.94 107 ASN A N 1
ATOM 871 C CA . ASN A 1 107 ? 8.017 -15.782 -26.730 1.00 82.94 107 ASN A CA 1
ATOM 872 C C . ASN A 1 107 ? 6.833 -15.790 -27.711 1.00 82.94 107 ASN A C 1
ATOM 874 O O . ASN A 1 107 ? 6.867 -15.124 -28.742 1.00 82.94 107 ASN A O 1
ATOM 878 N N . ASN A 1 108 ? 5.755 -16.491 -27.354 1.00 84.25 108 ASN A N 1
ATOM 879 C CA . ASN A 1 108 ? 4.539 -16.580 -28.172 1.00 84.25 108 ASN A CA 1
ATOM 880 C C . ASN A 1 108 ? 3.619 -15.353 -28.021 1.00 84.25 108 ASN A C 1
ATOM 882 O O . ASN A 1 108 ? 2.665 -15.188 -28.780 1.00 84.25 108 ASN A O 1
ATOM 886 N N . THR A 1 109 ? 3.875 -14.488 -27.036 1.00 91.25 109 THR A N 1
ATOM 887 C CA . THR A 1 109 ? 3.071 -13.286 -26.768 1.00 91.25 109 THR A CA 1
ATOM 888 C C . THR A 1 109 ? 3.781 -12.016 -27.229 1.00 91.25 109 THR A C 1
ATOM 890 O O . THR A 1 109 ? 4.988 -11.881 -27.085 1.00 91.25 109 THR A O 1
ATOM 893 N N . LYS A 1 110 ? 3.033 -11.028 -27.739 1.00 93.00 110 LYS A N 1
ATOM 894 C CA . LYS A 1 110 ? 3.609 -9.742 -28.192 1.00 93.00 110 LYS A CA 1
ATOM 895 C C . LYS A 1 110 ? 3.864 -8.731 -27.067 1.00 93.00 110 LYS A C 1
ATOM 897 O O . LYS A 1 110 ? 4.506 -7.709 -27.282 1.00 93.00 110 LYS A O 1
ATOM 902 N N . SER A 1 111 ? 3.293 -8.949 -25.884 1.00 95.06 111 SER A N 1
ATOM 903 C CA . SER A 1 111 ? 3.330 -7.973 -24.789 1.00 95.06 111 SER A CA 1
ATOM 904 C C . SER A 1 111 ? 3.200 -8.641 -23.433 1.00 95.06 111 SER A C 1
ATOM 906 O O . SER A 1 111 ? 2.555 -9.685 -23.329 1.00 95.06 111 SER A O 1
ATOM 908 N N . VAL A 1 112 ? 3.736 -7.987 -22.410 1.00 94.38 112 VAL A N 1
ATOM 909 C CA . VAL A 1 112 ? 3.821 -8.481 -21.041 1.00 94.38 112 VAL A CA 1
ATOM 910 C C . VAL A 1 112 ? 3.378 -7.415 -20.048 1.00 94.38 112 VAL A C 1
ATOM 912 O O . VAL A 1 112 ? 3.634 -6.232 -20.253 1.00 94.38 112 VAL A O 1
ATOM 915 N N . SER A 1 113 ? 2.666 -7.828 -19.004 1.00 95.00 113 SER A N 1
ATOM 916 C CA . SER A 1 113 ? 2.209 -6.954 -17.924 1.00 95.00 113 SER A CA 1
ATOM 917 C C . SER A 1 113 ? 3.199 -7.028 -16.766 1.00 95.00 113 SER A C 1
ATOM 919 O O . SER A 1 113 ? 3.297 -8.076 -16.131 1.00 95.00 113 SER A O 1
ATOM 921 N N . LEU A 1 114 ? 3.888 -5.922 -16.462 1.00 95.62 114 LEU A N 1
ATOM 922 C CA . LEU A 1 114 ? 4.839 -5.889 -15.346 1.00 95.62 114 LEU A CA 1
ATOM 923 C C . LEU A 1 114 ? 4.146 -6.103 -13.998 1.00 95.62 114 LEU A C 1
ATOM 925 O O . LEU A 1 114 ? 4.688 -6.784 -13.138 1.00 95.62 114 LEU A O 1
ATOM 929 N N . LEU A 1 115 ? 2.922 -5.585 -13.818 1.00 94.38 115 LEU A N 1
ATOM 930 C CA . LEU A 1 115 ? 2.165 -5.858 -12.590 1.00 94.38 115 LEU A CA 1
ATOM 931 C C . LEU A 1 115 ? 1.809 -7.330 -12.444 1.00 94.38 115 LEU A C 1
ATOM 933 O O . LEU A 1 115 ? 1.762 -7.813 -11.325 1.00 94.38 115 LEU A O 1
ATOM 937 N N . SER A 1 116 ? 1.485 -8.035 -13.527 1.00 92.88 116 SER A N 1
ATOM 938 C CA . SER A 1 116 ? 1.164 -9.462 -13.435 1.00 92.88 116 SER A CA 1
ATOM 939 C C . SER A 1 116 ? 2.397 -10.312 -13.141 1.00 92.88 116 SER A C 1
ATOM 941 O O . SER A 1 116 ? 2.261 -11.321 -12.461 1.00 92.88 116 SER A O 1
ATOM 943 N N . GLU A 1 117 ? 3.576 -9.905 -13.620 1.00 92.88 117 GLU A N 1
ATOM 944 C CA . GLU A 1 117 ? 4.842 -10.568 -13.283 1.00 92.88 117 GLU A CA 1
ATOM 945 C C . GLU A 1 117 ? 5.259 -10.300 -11.834 1.00 92.88 117 GLU A C 1
ATOM 947 O O . GLU A 1 117 ? 5.643 -11.225 -11.126 1.00 92.88 117 GLU A O 1
ATOM 952 N N . TRP A 1 118 ? 5.148 -9.050 -11.380 1.00 94.88 118 TRP A N 1
ATOM 953 C CA . TRP A 1 118 ? 5.541 -8.664 -10.026 1.00 94.88 118 TRP A CA 1
ATOM 954 C C . TRP A 1 118 ? 4.562 -9.140 -8.957 1.00 94.88 118 TRP A C 1
ATOM 956 O O . TRP A 1 118 ? 4.961 -9.591 -7.886 1.00 94.88 118 TRP A O 1
ATOM 966 N N . LEU A 1 119 ? 3.269 -9.012 -9.252 1.00 93.19 119 LEU A N 1
ATOM 967 C CA . LEU A 1 119 ? 2.189 -9.177 -8.299 1.00 93.19 119 LEU A CA 1
ATOM 968 C C . LEU A 1 119 ? 1.164 -10.186 -8.842 1.00 93.19 119 LEU A C 1
ATOM 970 O O . LEU A 1 119 ? 0.156 -9.800 -9.451 1.00 93.19 119 LEU A O 1
ATOM 974 N N . PRO A 1 120 ? 1.401 -11.494 -8.659 1.00 91.38 120 PRO A N 1
ATOM 975 C CA . PRO A 1 120 ? 0.521 -12.522 -9.204 1.00 91.38 120 PRO A CA 1
ATOM 976 C C . PRO A 1 120 ? -0.880 -12.476 -8.572 1.00 91.38 120 PRO A C 1
ATOM 978 O O . PRO A 1 120 ? -1.876 -12.555 -9.290 1.00 91.38 120 PRO A O 1
ATOM 981 N N . GLU A 1 121 ? -0.982 -12.244 -7.261 1.00 94.81 121 GLU A N 1
ATOM 982 C CA . GLU A 1 121 ? -2.255 -12.142 -6.532 1.00 94.81 121 GLU A CA 1
ATOM 983 C C . GLU A 1 121 ? -2.641 -10.683 -6.232 1.00 94.81 121 GLU A C 1
ATOM 985 O O . GLU A 1 121 ? -1.793 -9.848 -5.950 1.00 94.81 121 GLU A O 1
ATOM 990 N N . ASN A 1 122 ? -3.941 -10.366 -6.237 1.00 94.62 122 ASN A N 1
ATOM 991 C CA . ASN A 1 122 ? -4.453 -9.035 -5.864 1.00 94.62 122 ASN A CA 1
ATOM 992 C C . ASN A 1 122 ? -4.630 -8.844 -4.344 1.00 94.62 122 ASN A C 1
ATOM 994 O O . ASN A 1 122 ? -5.293 -7.896 -3.931 1.00 94.62 122 ASN A O 1
ATOM 998 N N . ILE A 1 123 ? -4.082 -9.728 -3.511 1.00 95.81 123 ILE A N 1
ATOM 999 C CA . ILE A 1 123 ? -4.276 -9.700 -2.060 1.00 95.81 123 ILE A CA 1
ATOM 1000 C C . ILE A 1 123 ? -2.942 -9.779 -1.325 1.00 95.81 123 ILE A C 1
ATOM 1002 O O . ILE A 1 123 ? -2.074 -10.579 -1.672 1.00 95.81 123 ILE A O 1
ATOM 1006 N N . HIS A 1 124 ? -2.786 -8.948 -0.297 1.00 96.00 124 HIS A N 1
ATOM 1007 C CA . HIS A 1 124 ? -1.617 -8.968 0.565 1.00 96.00 124 HIS A CA 1
ATOM 1008 C C . HIS A 1 124 ? -1.594 -10.257 1.398 1.00 96.00 124 HIS A C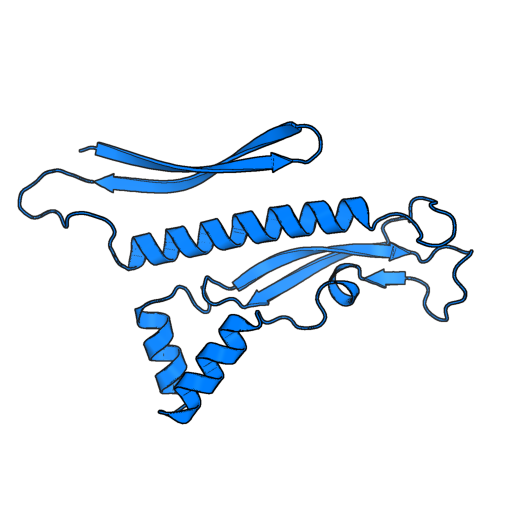 1
ATOM 1010 O O . HIS A 1 124 ? -2.617 -10.599 2.004 1.00 96.00 124 HIS A O 1
ATOM 1016 N N . PRO A 1 125 ? -0.445 -10.953 1.501 1.00 95.50 125 PRO A N 1
ATOM 1017 C CA . PRO A 1 125 ? -0.345 -12.203 2.255 1.00 95.50 125 PRO A CA 1
ATOM 1018 C C . PRO A 1 125 ? -0.818 -12.082 3.707 1.00 95.50 125 PRO A C 1
ATOM 1020 O O . PRO A 1 125 ? -1.454 -12.992 4.233 1.00 95.50 125 PRO A O 1
ATOM 1023 N N . GLU A 1 126 ? -0.563 -10.939 4.344 1.00 95.62 126 GLU A N 1
ATOM 1024 C CA . GLU A 1 126 ? -0.982 -10.697 5.727 1.00 95.62 126 GLU A CA 1
ATOM 1025 C C . GLU A 1 126 ? -2.504 -10.560 5.874 1.00 95.62 126 GLU A C 1
ATOM 1027 O O . GLU A 1 126 ? -3.067 -11.079 6.835 1.00 95.62 126 GLU A O 1
ATOM 1032 N N . LEU A 1 127 ? -3.190 -9.947 4.897 1.00 95.56 127 LEU A N 1
ATOM 1033 C CA . LEU A 1 127 ? -4.656 -9.899 4.889 1.00 95.56 127 LEU A CA 1
ATOM 1034 C C . LEU A 1 127 ? -5.223 -11.318 4.787 1.00 95.56 127 LEU A C 1
ATOM 1036 O O . LEU A 1 127 ? -6.031 -11.717 5.622 1.00 95.56 127 LEU A O 1
ATOM 1040 N N . LYS A 1 128 ? -4.711 -12.107 3.835 1.00 94.50 128 LYS A N 1
ATOM 1041 C CA . LYS A 1 128 ? -5.102 -13.510 3.633 1.00 94.50 128 LYS A CA 1
ATOM 1042 C C . LYS A 1 128 ? -4.896 -14.348 4.901 1.00 94.50 128 LYS A C 1
ATOM 1044 O O . LYS A 1 128 ? -5.761 -15.139 5.268 1.00 94.50 128 LYS A O 1
ATOM 1049 N N . TYR A 1 129 ? -3.769 -14.158 5.588 1.00 95.38 129 TYR A N 1
ATOM 1050 C CA . TYR A 1 129 ? -3.467 -14.852 6.840 1.00 95.38 129 TYR A CA 1
ATOM 1051 C C . TYR A 1 129 ? -4.418 -14.460 7.975 1.00 95.38 129 TYR A C 1
ATOM 1053 O O . TYR A 1 129 ? -4.952 -15.338 8.653 1.00 95.38 129 TYR A O 1
ATOM 1061 N N . ILE A 1 130 ? -4.648 -13.161 8.189 1.00 94.88 130 ILE A N 1
ATOM 1062 C CA . ILE A 1 130 ? -5.523 -12.684 9.265 1.00 94.88 130 ILE A CA 1
ATOM 1063 C C . ILE A 1 130 ? -6.971 -13.116 9.022 1.00 94.88 130 ILE A C 1
ATOM 1065 O O . ILE A 1 130 ? -7.599 -13.632 9.944 1.00 94.88 130 ILE A O 1
ATOM 1069 N N . GLU A 1 131 ? -7.480 -13.001 7.796 1.00 92.31 131 GLU A N 1
ATOM 1070 C CA . GLU A 1 131 ? -8.820 -13.486 7.457 1.00 92.31 131 GLU A CA 1
ATOM 1071 C C . GLU A 1 131 ? -8.953 -14.991 7.710 1.00 92.31 131 GLU A C 1
ATOM 1073 O O . GLU A 1 131 ? -9.899 -15.410 8.372 1.00 92.31 131 GLU A O 1
ATOM 1078 N N . ALA A 1 132 ? -7.985 -15.806 7.272 1.00 94.06 132 ALA A N 1
ATOM 1079 C CA . ALA A 1 132 ? -8.008 -17.251 7.503 1.00 94.06 132 ALA A CA 1
ATOM 1080 C C . ALA A 1 132 ? -7.944 -17.606 8.998 1.00 94.06 132 ALA A C 1
ATOM 1082 O O . ALA A 1 132 ? -8.694 -18.461 9.474 1.00 94.06 132 ALA A O 1
ATOM 1083 N N . LYS A 1 133 ? -7.075 -16.928 9.758 1.00 94.62 133 LYS A N 1
ATOM 1084 C CA . LYS A 1 133 ? -6.933 -17.142 11.201 1.00 94.62 133 LYS A CA 1
ATOM 1085 C C . LYS A 1 133 ? -8.242 -16.856 11.930 1.00 94.62 133 LYS A C 1
ATOM 1087 O O . LYS A 1 133 ? -8.682 -17.672 12.733 1.00 94.62 133 LYS A O 1
ATOM 1092 N N . TRP A 1 134 ? -8.872 -15.721 11.658 1.00 93.31 134 TRP A N 1
ATOM 1093 C CA . TRP A 1 134 ? -10.102 -15.331 12.344 1.00 93.31 134 TRP A CA 1
ATOM 1094 C C . TRP A 1 134 ? -11.313 -16.131 11.858 1.00 93.31 134 TRP A C 1
ATOM 1096 O O . TRP A 1 134 ? -12.125 -16.545 12.683 1.00 93.31 134 TRP A O 1
ATOM 1106 N N . ALA A 1 135 ? -11.371 -16.479 10.569 1.00 92.88 135 ALA A N 1
ATOM 1107 C CA . ALA A 1 135 ? -12.410 -17.351 10.023 1.00 92.88 135 ALA A CA 1
ATOM 1108 C C . ALA A 1 135 ? -12.359 -18.788 10.582 1.00 92.88 135 ALA A C 1
ATOM 1110 O O . ALA A 1 135 ? -13.352 -19.507 10.526 1.00 92.88 135 ALA A O 1
ATOM 1111 N N . SER A 1 136 ? -11.227 -19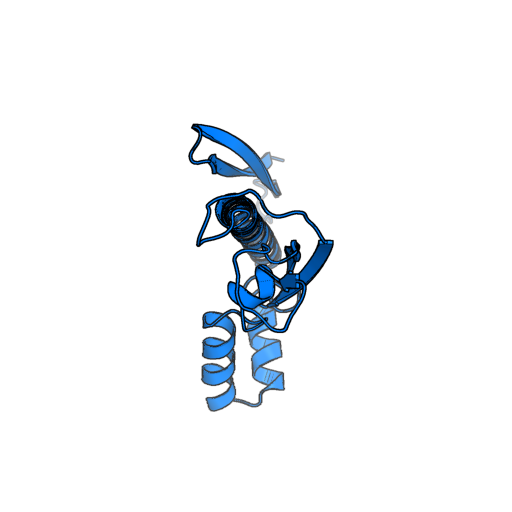.216 11.156 1.00 94.62 136 SER A N 1
ATOM 1112 C CA . SER A 1 136 ? -11.151 -20.483 11.901 1.00 94.62 136 SER A CA 1
ATOM 1113 C C . SER A 1 136 ? -11.825 -20.424 13.280 1.00 94.62 136 SER A C 1
ATOM 1115 O O . SER A 1 136 ? -12.167 -21.461 13.843 1.00 94.62 136 SER A O 1
ATOM 1117 N N . LEU A 1 137 ? -12.027 -19.217 13.822 1.00 94.69 137 LEU A N 1
ATOM 1118 C CA . LEU A 1 137 ? -12.610 -18.975 15.145 1.00 94.69 137 LEU A CA 1
ATOM 1119 C C . LEU A 1 137 ? -14.076 -18.532 15.072 1.00 94.69 137 LEU A C 1
ATOM 1121 O O . LEU A 1 137 ? -14.810 -18.663 16.050 1.00 94.69 137 LEU A O 1
ATOM 1125 N N . MET A 1 138 ? -14.506 -17.977 13.939 1.00 93.38 138 MET A N 1
ATOM 1126 C CA . MET A 1 138 ? -15.860 -17.472 13.735 1.00 93.38 138 MET A CA 1
ATOM 1127 C C . MET A 1 138 ? -16.251 -17.472 12.255 1.00 93.38 138 MET A C 1
ATOM 1129 O O . MET A 1 138 ? -15.407 -17.634 11.384 1.00 93.38 138 MET A O 1
ATOM 1133 N N . SER A 1 139 ? -17.534 -17.246 11.948 1.00 90.88 139 SER A N 1
ATOM 1134 C CA . SER A 1 139 ? -17.977 -17.150 10.548 1.00 90.88 139 SER A CA 1
ATOM 1135 C C . SER A 1 139 ? -17.211 -16.068 9.771 1.00 90.88 139 SER A C 1
ATOM 1137 O O . SER A 1 139 ? -16.804 -15.048 10.335 1.00 90.88 139 SER A O 1
ATOM 1139 N N . TYR A 1 140 ? -17.053 -16.269 8.461 1.00 86.12 140 TYR A N 1
ATOM 1140 C CA . TYR A 1 140 ? -16.331 -15.332 7.598 1.00 86.12 140 TYR A CA 1
ATOM 1141 C C . TYR A 1 140 ? -16.905 -13.908 7.659 1.00 86.12 140 TYR A C 1
ATOM 1143 O O . TYR A 1 140 ? -16.159 -12.954 7.857 1.00 86.12 140 TYR A O 1
ATOM 1151 N N . ASN A 1 141 ? -18.230 -13.756 7.579 1.00 87.12 141 ASN A N 1
ATOM 1152 C CA . ASN A 1 141 ? -18.864 -12.435 7.644 1.00 87.12 141 ASN A CA 1
ATOM 1153 C C . ASN A 1 141 ? -18.568 -11.735 8.977 1.00 87.12 141 ASN A C 1
ATOM 1155 O O . ASN A 1 141 ? -18.174 -10.573 8.982 1.00 87.12 141 ASN A O 1
ATOM 1159 N N . LEU A 1 142 ? -18.650 -12.469 10.094 1.00 91.06 142 LEU A N 1
ATOM 1160 C CA . LEU A 1 142 ? -18.322 -11.911 11.406 1.00 91.06 142 LEU A CA 1
ATOM 1161 C C . LEU A 1 142 ? -16.843 -11.512 11.508 1.00 91.06 142 LEU A C 1
ATOM 1163 O O . LEU A 1 142 ? -16.530 -10.491 12.113 1.00 91.06 142 LEU A O 1
ATOM 1167 N N . THR A 1 143 ? -15.941 -12.278 10.889 1.00 90.50 143 THR A N 1
ATOM 1168 C CA . THR A 1 143 ? -14.518 -11.922 10.790 1.00 90.50 143 THR A CA 1
ATOM 1169 C C . THR A 1 143 ? -14.337 -10.590 10.069 1.00 90.50 143 THR A C 1
ATOM 1171 O O . THR A 1 143 ? -13.685 -9.692 10.596 1.00 90.50 143 THR A O 1
ATOM 1174 N N . VAL A 1 144 ? -14.936 -10.439 8.885 1.00 87.88 144 VAL A N 1
ATOM 1175 C CA . VAL A 1 144 ? -14.825 -9.211 8.086 1.00 87.88 144 VAL A CA 1
ATOM 1176 C C . VAL A 1 144 ? -15.370 -8.008 8.854 1.00 87.88 144 VAL A C 1
ATOM 1178 O O . VAL A 1 144 ? -14.721 -6.962 8.881 1.00 87.88 144 VAL A O 1
ATOM 1181 N N . ASP A 1 145 ? -16.516 -8.152 9.517 1.00 91.12 145 ASP A N 1
ATOM 1182 C CA . ASP A 1 145 ? -17.117 -7.075 10.306 1.00 91.12 145 ASP A CA 1
ATOM 1183 C C . ASP A 1 145 ? -16.222 -6.673 11.488 1.00 91.12 145 ASP A C 1
ATOM 1185 O O . ASP A 1 145 ? -15.946 -5.489 11.683 1.00 91.12 145 ASP A O 1
ATOM 1189 N N . ARG A 1 146 ? -15.666 -7.647 12.219 1.00 92.38 146 ARG A N 1
ATOM 1190 C CA . ARG A 1 146 ? -14.760 -7.378 13.349 1.00 92.38 146 ARG A CA 1
ATOM 1191 C C . ARG A 1 146 ? -13.451 -6.741 12.920 1.00 92.38 146 ARG A C 1
ATOM 1193 O O . ARG A 1 146 ? -12.938 -5.867 13.613 1.00 92.38 146 ARG A O 1
ATOM 1200 N N . LEU A 1 147 ? -12.904 -7.138 11.777 1.00 92.31 147 LEU A N 1
ATOM 1201 C CA . LEU A 1 147 ? -11.702 -6.495 11.266 1.00 92.31 147 LEU A CA 1
ATOM 1202 C C . LEU A 1 147 ? -11.989 -5.060 10.809 1.00 92.31 147 LEU A C 1
ATOM 1204 O O . LEU A 1 147 ? -11.175 -4.175 11.066 1.00 92.31 147 LEU A O 1
ATOM 1208 N N . LYS A 1 148 ? -13.157 -4.793 10.210 1.00 92.75 148 LYS A N 1
ATOM 1209 C CA . LYS A 1 148 ? -13.589 -3.430 9.858 1.00 92.75 148 LYS A CA 1
ATOM 1210 C C . LYS A 1 148 ? -13.804 -2.537 11.072 1.00 92.75 148 LYS A C 1
ATOM 1212 O O . LYS A 1 148 ? -13.690 -1.321 10.922 1.00 92.75 148 LYS A O 1
ATOM 1217 N N . ASP A 1 149 ? -14.067 -3.091 12.256 1.00 93.19 149 ASP A N 1
ATOM 1218 C CA . ASP A 1 149 ? -14.149 -2.301 13.488 1.00 93.19 149 ASP A CA 1
ATOM 1219 C C . ASP A 1 149 ? -12.807 -1.623 13.787 1.00 93.19 149 ASP A C 1
ATOM 1221 O O . ASP A 1 149 ? -12.801 -0.453 14.160 1.00 93.19 149 ASP A O 1
ATOM 1225 N N . ILE A 1 150 ? -11.673 -2.276 13.511 1.00 93.25 150 ILE A N 1
ATOM 1226 C CA . ILE A 1 150 ? -10.332 -1.805 13.907 1.00 93.25 150 ILE A CA 1
ATOM 1227 C C . ILE A 1 150 ? -9.441 -1.325 12.754 1.00 93.25 150 ILE A C 1
ATOM 1229 O O . ILE A 1 150 ? -8.641 -0.411 12.936 1.00 93.25 150 ILE A O 1
ATOM 1233 N N . LEU A 1 151 ? -9.601 -1.884 11.558 1.00 95.12 151 LEU A N 1
ATOM 1234 C CA . LEU A 1 151 ? -8.732 -1.660 10.405 1.00 95.12 151 LEU A CA 1
ATOM 1235 C C . LEU A 1 151 ? -9.512 -1.048 9.230 1.00 95.12 151 LEU A C 1
ATOM 1237 O O . LEU A 1 151 ? -10.725 -1.250 9.129 1.00 95.12 151 LEU A O 1
ATOM 1241 N N . PRO A 1 152 ? -8.854 -0.311 8.319 1.00 93.81 152 PRO A N 1
ATOM 1242 C CA . PRO A 1 152 ? -9.498 0.257 7.134 1.00 93.81 152 PRO A CA 1
ATOM 1243 C C . PRO A 1 152 ? -9.627 -0.783 6.003 1.00 93.81 152 PRO A C 1
ATOM 1245 O O . PRO A 1 152 ? -9.314 -0.508 4.851 1.00 93.81 152 PRO A O 1
ATOM 1248 N N . ILE A 1 153 ? -10.057 -2.010 6.311 1.00 89.19 153 ILE A N 1
ATOM 1249 C CA . ILE A 1 153 ? -10.206 -3.062 5.294 1.00 89.19 153 ILE A CA 1
ATOM 1250 C C . ILE A 1 153 ? -11.388 -2.724 4.388 1.00 89.19 153 ILE A C 1
ATOM 1252 O O . ILE A 1 153 ? -12.461 -2.353 4.867 1.00 89.19 153 ILE A O 1
ATOM 1256 N N . ASN A 1 154 ? -11.211 -2.915 3.079 1.00 79.69 154 ASN A N 1
ATOM 1257 C CA . ASN A 1 154 ? -12.214 -2.602 2.055 1.00 79.69 154 ASN A CA 1
ATOM 1258 C C . ASN A 1 154 ? -12.583 -1.107 1.967 1.00 79.69 154 ASN A C 1
ATOM 1260 O O . ASN A 1 154 ? -13.634 -0.784 1.414 1.00 79.69 154 ASN A O 1
ATOM 1264 N N . GLN A 1 155 ? -11.733 -0.228 2.513 1.00 73.81 155 GLN A N 1
ATOM 1265 C CA . GLN A 1 155 ? -11.775 1.225 2.320 1.00 73.81 155 GLN A CA 1
ATOM 1266 C C . GLN A 1 155 ? -10.786 1.665 1.245 1.00 73.81 155 GLN A C 1
ATOM 1268 O O . GLN A 1 155 ? -9.707 1.029 1.135 1.00 73.81 155 GLN A O 1
#

pLDDT: mean 93.18, std 4.08, range [73.81, 97.62]

Radius of gyration: 20.39 Å; chains: 1; bounding box: 38×45×60 Å

Organism: NCBI:txid1427518

Sequence (155 aa):
MMKIVMTAMVIHDDGFTTQETLLTLQKTAEQDELLGLSLNESKRLLNHAQLSIIQSQTQAYMQTHRECTHCHQRRQIKDHQTRHYHTLFGVIPIKGLRLYRCNCERNNTKSVSLLSEWLPENIHPELKYIEAKWASLMSYNLTVDRLKDILPINQ

Foldseek 3Di:
DDKDWDWDWDQDPVRDIDIDTQDIDDFDPDPPTDPDDDLVRVLSSLLSVVQVVLASVLVVQQVVPQAAPPPRHGFDFPDKDWAFAFEQNETHIRIHTKTAHDPPDPDPDRIDTSCCVVPVDSYDPVVVVQLVVVCVVDPSVVSVVVSVVRHNGHD

Secondary structure (DSSP, 8-state):
-EEEEEEEEEE-TTS-EEEEEEEEEEE---TTSPSS--HHHHHHHHHHHHHHHHHHHHHHHHHHT-B-TTT-PBPPEEEEEEEEEEETTEEEEEEEEEEEPPTTS--S-SEEEHHHHH-SSSB-HHHHHHHHHHHTTS-HHHHHHHHHHHS-TT-